Protein AF-A0A966QIV5-F1 (afdb_monomer_lite)

Radius of gyration: 13.39 Å; chains: 1; bounding box: 36×29×36 Å

Structure (mmCIF, N/CA/C/O backbone):
data_AF-A0A966QIV5-F1
#
_entry.id   AF-A0A966QIV5-F1
#
loop_
_atom_site.group_PDB
_atom_site.id
_atom_site.type_symbol
_atom_site.label_atom_id
_atom_site.label_alt_id
_atom_site.label_comp_id
_atom_site.label_asym_id
_atom_site.label_entity_id
_atom_site.label_seq_id
_atom_site.pdbx_PDB_ins_code
_atom_site.Cartn_x
_atom_site.Cartn_y
_atom_site.Cartn_z
_atom_site.occupancy
_atom_site.B_iso_or_equiv
_atom_site.auth_seq_id
_atom_site.auth_comp_id
_atom_site.auth_asym_id
_atom_site.auth_atom_id
_atom_site.pdbx_PDB_model_num
ATOM 1 N N . MET A 1 1 ? -2.785 -4.671 21.725 1.00 56.09 1 MET A N 1
ATOM 2 C CA . MET A 1 1 ? -1.412 -4.632 21.177 1.00 56.09 1 MET A CA 1
ATOM 3 C C . MET A 1 1 ? -1.560 -4.359 19.703 1.00 56.09 1 MET A C 1
ATOM 5 O O . MET A 1 1 ? -2.349 -5.053 19.083 1.00 56.09 1 MET A O 1
ATOM 9 N N . ASN A 1 2 ? -0.874 -3.344 19.194 1.00 64.62 2 ASN A N 1
ATOM 10 C CA . ASN A 1 2 ? -0.877 -3.039 17.773 1.00 64.62 2 ASN A CA 1
ATOM 11 C C . ASN A 1 2 ? -0.052 -4.104 17.039 1.00 64.62 2 ASN A C 1
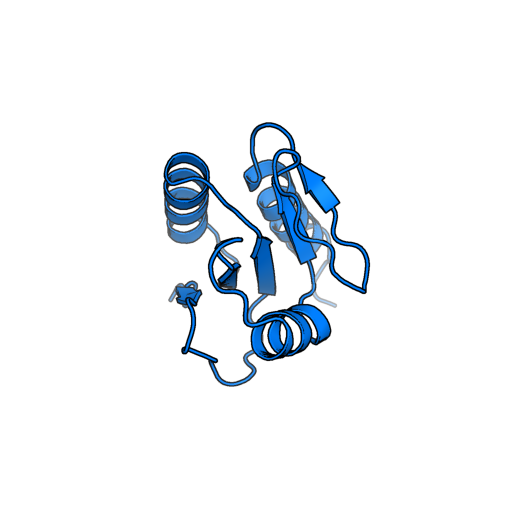ATOM 13 O O . ASN A 1 2 ? 1.114 -4.315 17.378 1.00 64.62 2 ASN A O 1
ATOM 17 N N . THR A 1 3 ? -0.677 -4.823 16.115 1.00 82.06 3 THR A N 1
ATOM 18 C CA . THR A 1 3 ? -0.058 -5.894 15.320 1.00 82.06 3 THR A CA 1
ATOM 19 C C . THR A 1 3 ? 0.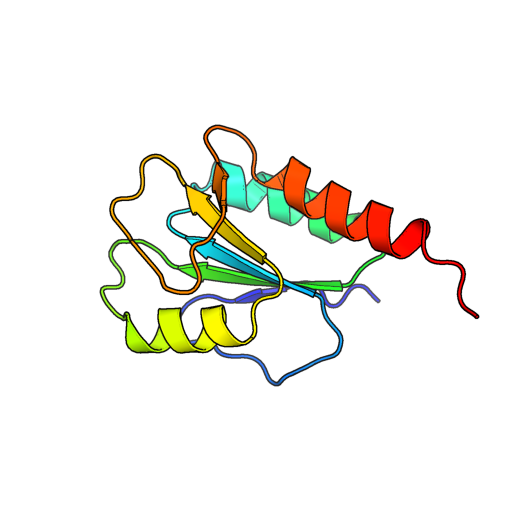269 -5.438 13.902 1.00 82.06 3 THR A C 1
ATOM 21 O O . THR A 1 3 ? 0.640 -6.269 13.070 1.00 82.06 3 THR A O 1
ATOM 24 N N . SER A 1 4 ? 0.151 -4.132 13.632 1.00 87.06 4 SER A N 1
ATOM 25 C CA . SER A 1 4 ? 0.468 -3.558 12.332 1.00 87.06 4 SER A CA 1
ATOM 26 C C . SER A 1 4 ? 1.909 -3.845 11.928 1.00 87.06 4 SER A C 1
ATOM 28 O O . SER A 1 4 ? 2.832 -3.768 12.744 1.00 87.06 4 SER A O 1
ATOM 30 N N . ARG A 1 5 ? 2.116 -4.164 10.652 1.00 88.25 5 ARG A N 1
ATOM 31 C CA . ARG A 1 5 ? 3.420 -4.587 10.131 1.00 88.25 5 ARG A CA 1
ATOM 32 C C . ARG A 1 5 ? 3.587 -4.236 8.662 1.00 88.25 5 ARG A C 1
ATOM 34 O O . ARG A 1 5 ? 2.636 -4.261 7.884 1.00 88.25 5 ARG A O 1
ATOM 41 N N . PHE A 1 6 ? 4.836 -3.982 8.284 1.00 88.94 6 PHE A N 1
ATOM 42 C CA . PHE A 1 6 ? 5.239 -3.900 6.886 1.00 88.94 6 PHE A CA 1
ATOM 43 C C . PHE A 1 6 ? 5.667 -5.267 6.376 1.00 88.94 6 PHE A C 1
ATOM 45 O O . PHE A 1 6 ? 6.431 -5.980 7.027 1.00 88.94 6 PHE A O 1
ATOM 52 N N . ILE A 1 7 ? 5.198 -5.605 5.185 1.00 87.75 7 ILE A N 1
ATOM 53 C CA . ILE A 1 7 ? 5.439 -6.882 4.533 1.00 87.75 7 ILE A CA 1
ATOM 54 C C . ILE A 1 7 ? 6.095 -6.575 3.194 1.00 87.75 7 ILE A C 1
ATOM 56 O O . ILE A 1 7 ? 5.532 -5.896 2.340 1.00 87.75 7 ILE A O 1
ATOM 60 N N . THR A 1 8 ? 7.320 -7.045 3.017 1.00 84.56 8 THR A N 1
ATOM 61 C CA . THR A 1 8 ? 8.074 -6.883 1.772 1.00 84.56 8 THR A CA 1
ATOM 62 C C . THR A 1 8 ? 8.321 -8.246 1.158 1.00 84.56 8 THR A C 1
ATOM 64 O O . THR A 1 8 ? 8.509 -9.222 1.888 1.00 84.56 8 THR A O 1
ATOM 67 N N . TYR A 1 9 ? 8.397 -8.315 -0.168 1.00 74.00 9 TYR A N 1
ATOM 68 C CA . TYR A 1 9 ? 8.825 -9.523 -0.872 1.00 74.00 9 TYR A CA 1
ATOM 69 C C . TYR A 1 9 ? 10.139 -10.100 -0.289 1.00 74.00 9 TYR A C 1
ATOM 71 O O . TYR A 1 9 ? 11.028 -9.317 0.073 1.00 74.00 9 TYR A O 1
ATOM 79 N N . PRO A 1 10 ? 10.294 -11.442 -0.191 1.00 66.06 10 PRO A N 1
ATOM 80 C CA . PRO A 1 10 ? 9.338 -12.516 -0.523 1.00 66.06 10 PRO A CA 1
ATOM 81 C C . PRO A 1 10 ? 8.361 -12.886 0.608 1.00 66.06 10 PRO A C 1
ATOM 83 O O . PRO A 1 10 ? 7.843 -13.998 0.654 1.00 66.06 10 PRO A O 1
ATOM 86 N N . SER A 1 11 ? 8.100 -11.987 1.552 1.00 73.00 11 SER A N 1
ATOM 87 C CA . SER A 1 11 ? 7.250 -12.300 2.700 1.00 73.00 11 SER A CA 1
ATOM 88 C C . SER A 1 11 ? 5.768 -12.273 2.324 1.00 73.00 11 SER A C 1
ATOM 90 O O . SER A 1 11 ? 5.283 -11.327 1.702 1.00 73.00 11 SER A O 1
ATOM 92 N N . THR A 1 12 ? 5.032 -13.288 2.765 1.00 68.62 12 THR A N 1
ATOM 93 C CA . THR A 1 12 ? 3.567 -13.299 2.827 1.00 68.62 12 THR A CA 1
ATOM 94 C C . THR A 1 12 ? 3.177 -13.733 4.229 1.00 68.62 12 THR A C 1
ATOM 96 O O . THR A 1 12 ? 3.691 -14.730 4.736 1.00 68.62 12 THR A O 1
ATOM 99 N N . VAL A 1 13 ? 2.306 -12.972 4.877 1.00 73.19 13 VAL A N 1
ATOM 100 C CA . VAL A 1 13 ? 1.795 -13.316 6.206 1.00 73.19 13 VAL A CA 1
ATOM 101 C C . VAL A 1 13 ? 0.481 -14.072 6.077 1.00 73.19 13 VAL A C 1
ATOM 103 O O . VAL A 1 13 ? -0.256 -13.875 5.112 1.00 73.19 13 VAL A O 1
ATOM 106 N N . GLU A 1 14 ? 0.190 -14.931 7.051 1.00 74.25 14 GLU A N 1
ATOM 107 C CA . GLU A 1 14 ? -1.105 -15.602 7.120 1.00 74.25 14 GLU A CA 1
ATOM 108 C C . GLU A 1 14 ? -2.240 -14.589 7.248 1.00 74.25 14 GLU A C 1
ATOM 110 O O . GLU A 1 14 ? -2.111 -13.550 7.906 1.00 74.25 14 GLU A O 1
ATOM 115 N N . ALA A 1 15 ? -3.368 -14.935 6.634 1.00 66.81 15 ALA A N 1
ATOM 116 C CA . ALA A 1 15 ? -4.558 -14.119 6.657 1.00 66.81 15 ALA A CA 1
ATOM 117 C C . ALA A 1 15 ? -5.042 -13.874 8.093 1.00 66.81 15 ALA A C 1
ATOM 119 O O . ALA A 1 15 ? -5.490 -14.793 8.772 1.00 66.81 15 ALA A O 1
ATOM 120 N N . CYS A 1 16 ? -4.957 -12.623 8.538 1.00 70.00 16 CYS A N 1
ATOM 121 C CA . CYS A 1 16 ? -5.456 -12.159 9.831 1.00 70.00 16 CYS A CA 1
ATOM 122 C C . CYS A 1 16 ? -6.601 -11.155 9.623 1.00 70.00 16 CYS A C 1
ATOM 124 O O . CYS A 1 16 ? -6.819 -10.692 8.504 1.00 70.00 16 CYS A O 1
ATOM 126 N N . SER A 1 17 ? -7.292 -10.777 10.701 1.00 77.12 17 SER A N 1
ATOM 127 C CA . SER A 1 17 ? -8.328 -9.727 10.696 1.00 77.12 17 SER A CA 1
ATOM 128 C C . SER A 1 17 ? -7.768 -8.295 10.572 1.00 77.12 17 SER A C 1
ATOM 130 O O . SER A 1 17 ? -8.446 -7.350 10.958 1.00 77.12 17 SER A O 1
ATOM 132 N N . ASN A 1 18 ? -6.527 -8.135 10.102 1.00 85.44 18 ASN A N 1
ATOM 133 C CA . ASN A 1 18 ? -5.883 -6.836 9.906 1.00 85.44 18 ASN A CA 1
ATOM 134 C C . ASN A 1 18 ? -6.281 -6.248 8.550 1.00 85.44 18 ASN A C 1
ATOM 136 O O . ASN A 1 18 ? -6.412 -6.991 7.574 1.00 85.44 18 ASN A O 1
ATOM 140 N N . HIS A 1 19 ? -6.350 -4.920 8.475 1.00 87.56 19 HIS A N 1
ATOM 141 C CA . HIS A 1 19 ? -6.591 -4.212 7.231 1.00 87.56 19 HIS A CA 1
ATOM 142 C C . HIS A 1 19 ? -5.431 -4.391 6.254 1.00 87.56 19 HIS A C 1
ATOM 144 O O . HIS A 1 19 ? -4.286 -4.074 6.586 1.00 87.56 19 HIS A O 1
ATOM 150 N N . ARG A 1 20 ? -5.693 -4.869 5.038 1.00 90.19 20 ARG A N 1
ATOM 151 C CA . ARG A 1 20 ? -4.625 -5.122 4.054 1.00 90.19 20 ARG A CA 1
ATOM 152 C C . ARG A 1 20 ? -4.494 -3.991 3.058 1.00 90.19 20 ARG A C 1
ATOM 154 O O . ARG A 1 20 ? -5.395 -3.749 2.255 1.00 90.19 20 ARG A O 1
ATOM 161 N N . VAL A 1 21 ? -3.329 -3.349 3.068 1.00 91.38 21 VAL A N 1
ATOM 162 C CA . VAL A 1 21 ? -3.016 -2.246 2.157 1.00 91.38 21 VAL A CA 1
ATOM 163 C C . VAL A 1 21 ? -1.768 -2.573 1.353 1.00 91.38 21 VAL A C 1
ATOM 165 O O . VAL A 1 21 ? -0.721 -2.878 1.915 1.00 91.38 21 VAL A O 1
ATOM 168 N N . VAL A 1 22 ? -1.853 -2.481 0.030 1.00 92.06 22 VAL A N 1
ATOM 169 C CA . VAL A 1 22 ? -0.709 -2.654 -0.872 1.00 92.06 22 VAL A CA 1
ATOM 170 C C . VAL A 1 22 ? -0.221 -1.282 -1.312 1.00 92.06 22 VAL A C 1
ATOM 172 O O . VAL A 1 22 ? -0.976 -0.516 -1.900 1.00 92.06 22 VAL A O 1
ATOM 175 N N . LEU A 1 23 ? 1.046 -0.972 -1.051 1.00 93.19 23 LEU A N 1
ATOM 176 C CA . LEU A 1 23 ? 1.738 0.207 -1.555 1.00 93.19 23 LEU A CA 1
ATOM 177 C C . LEU A 1 23 ? 2.675 -0.198 -2.691 1.00 93.19 23 LEU A C 1
ATOM 179 O O . LEU A 1 23 ? 3.647 -0.929 -2.492 1.00 93.19 23 LEU A O 1
ATOM 183 N N . ILE A 1 24 ? 2.400 0.314 -3.883 1.00 92.38 24 ILE A N 1
ATOM 184 C CA . ILE A 1 24 ? 3.204 0.098 -5.080 1.00 92.38 24 ILE A CA 1
ATOM 185 C C . ILE A 1 24 ? 4.101 1.311 -5.289 1.00 92.38 24 ILE A C 1
ATOM 187 O O . ILE A 1 24 ? 3.616 2.434 -5.446 1.00 92.38 24 ILE A O 1
ATOM 191 N N . ASP A 1 25 ? 5.407 1.051 -5.342 1.00 91.56 25 ASP A N 1
ATOM 192 C CA . ASP A 1 25 ? 6.450 2.026 -5.663 1.00 91.56 25 ASP A CA 1
ATOM 193 C C . ASP A 1 25 ? 6.489 3.212 -4.681 1.00 91.56 25 ASP A C 1
ATOM 195 O O . ASP A 1 25 ? 6.707 4.372 -5.042 1.00 91.56 25 ASP A O 1
ATOM 199 N N . ALA A 1 26 ? 6.228 2.907 -3.407 1.00 90.94 26 ALA A N 1
ATOM 200 C CA . ALA A 1 26 ? 6.260 3.878 -2.325 1.00 90.94 26 ALA A CA 1
ATOM 201 C C . ALA A 1 26 ? 7.686 4.357 -2.042 1.00 90.94 26 ALA A C 1
ATOM 203 O O . ALA A 1 26 ? 8.630 3.570 -1.941 1.00 90.94 26 ALA A O 1
ATOM 204 N N . THR A 1 27 ? 7.827 5.665 -1.852 1.00 91.12 27 THR A N 1
ATOM 205 C CA . THR A 1 27 ? 9.100 6.291 -1.494 1.00 91.12 27 THR A CA 1
ATOM 206 C C . THR A 1 27 ? 9.462 6.025 -0.029 1.00 91.12 27 THR A C 1
ATOM 208 O O . THR A 1 27 ? 8.618 5.668 0.793 1.00 91.12 27 THR A O 1
ATOM 211 N N . GLU A 1 28 ? 10.720 6.252 0.356 1.00 89.94 28 GLU A N 1
ATOM 212 C CA . GLU A 1 28 ? 11.131 6.167 1.769 1.00 89.94 28 GLU A CA 1
ATOM 213 C C . GLU A 1 28 ? 10.339 7.134 2.669 1.00 89.94 28 GLU A C 1
ATOM 215 O O . GLU A 1 28 ? 9.989 6.807 3.808 1.00 89.94 28 GLU A O 1
ATOM 220 N N . LYS A 1 29 ? 9.991 8.309 2.130 1.00 90.19 29 LYS A N 1
ATOM 221 C CA . LYS A 1 29 ? 9.148 9.292 2.812 1.00 90.19 29 LYS A CA 1
ATOM 222 C C . LYS A 1 29 ? 7.751 8.732 3.082 1.00 90.19 29 LYS A C 1
ATOM 224 O O . LYS A 1 29 ? 7.289 8.828 4.218 1.00 90.19 29 LYS A O 1
ATOM 229 N N . ASP A 1 30 ? 7.126 8.117 2.079 1.00 90.69 30 ASP A N 1
ATOM 230 C CA . ASP A 1 30 ? 5.813 7.474 2.211 1.00 90.69 30 ASP A CA 1
ATOM 231 C C . ASP A 1 30 ? 5.846 6.405 3.306 1.00 90.69 30 ASP A C 1
ATOM 233 O O . ASP A 1 30 ? 5.006 6.392 4.205 1.00 90.69 30 ASP A O 1
ATOM 237 N N . ARG A 1 31 ? 6.876 5.549 3.283 1.00 89.88 31 ARG A N 1
ATOM 238 C CA . ARG A 1 31 ? 7.065 4.484 4.276 1.00 89.88 31 ARG A CA 1
ATOM 239 C C . ARG A 1 31 ? 7.204 5.041 5.689 1.00 89.88 31 ARG A C 1
ATOM 241 O O . ARG A 1 31 ? 6.532 4.557 6.591 1.00 89.88 31 ARG A O 1
ATOM 248 N N . THR A 1 32 ? 8.013 6.0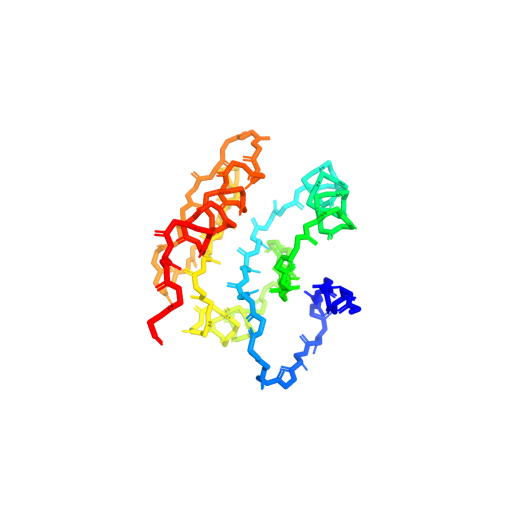85 5.870 1.00 90.69 32 THR A N 1
ATOM 249 C CA . THR A 1 32 ? 8.214 6.741 7.175 1.00 90.69 32 THR A CA 1
ATOM 250 C C . THR A 1 32 ? 6.920 7.361 7.704 1.00 90.69 32 THR A C 1
ATOM 252 O O . THR A 1 32 ? 6.642 7.321 8.901 1.00 90.69 32 THR A O 1
ATOM 255 N N . GLN A 1 33 ? 6.120 7.962 6.823 1.00 89.88 33 GLN A N 1
ATOM 256 C CA . GLN A 1 33 ? 4.833 8.546 7.189 1.00 89.88 33 GLN A CA 1
ATOM 257 C C . GLN A 1 33 ? 3.840 7.469 7.627 1.00 89.88 33 GLN A C 1
ATOM 259 O O . GLN A 1 33 ? 3.265 7.590 8.708 1.00 89.88 33 GLN A O 1
ATOM 264 N N . VAL A 1 34 ? 3.700 6.401 6.836 1.00 91.69 34 VAL A N 1
ATOM 265 C CA . VAL A 1 34 ? 2.831 5.263 7.165 1.00 91.69 34 VAL A CA 1
ATOM 266 C C . VAL A 1 34 ? 3.289 4.598 8.458 1.00 91.69 34 VAL A C 1
ATOM 268 O O . VAL A 1 34 ? 2.466 4.362 9.327 1.00 91.69 34 VAL A O 1
ATOM 271 N N . GLU A 1 35 ? 4.588 4.385 8.663 1.00 90.81 35 GLU A N 1
ATOM 272 C CA . GLU A 1 35 ? 5.110 3.783 9.896 1.00 90.81 35 GLU A CA 1
ATOM 273 C C . GLU A 1 35 ? 4.710 4.570 11.148 1.00 90.81 35 GLU A C 1
ATOM 275 O O . GLU A 1 35 ? 4.259 3.985 12.134 1.00 90.81 35 GLU A O 1
ATOM 280 N N . ARG A 1 36 ? 4.819 5.902 11.101 1.00 89.88 36 ARG A N 1
ATOM 281 C CA . ARG A 1 36 ? 4.396 6.769 12.209 1.00 89.88 36 ARG A CA 1
ATOM 282 C C . ARG A 1 36 ? 2.899 6.678 12.469 1.00 89.88 36 ARG A C 1
ATOM 284 O O . ARG A 1 36 ? 2.506 6.615 13.628 1.00 89.88 36 ARG A O 1
ATOM 291 N N . PHE A 1 37 ? 2.088 6.662 11.412 1.00 90.06 37 PHE A N 1
ATOM 292 C CA . PHE A 1 37 ? 0.642 6.488 11.538 1.00 90.06 37 PHE A CA 1
ATOM 293 C C . PHE A 1 37 ? 0.305 5.139 12.173 1.00 90.06 37 PHE A C 1
ATOM 295 O O . PHE A 1 37 ? -0.445 5.093 13.145 1.00 90.06 37 PHE A O 1
ATOM 302 N N . LEU A 1 38 ? 0.923 4.058 11.686 1.00 90.19 38 LEU A N 1
ATOM 303 C CA . LEU A 1 38 ? 0.693 2.719 12.208 1.00 90.19 38 LEU A CA 1
ATOM 304 C C . LEU A 1 38 ? 0.980 2.663 13.701 1.00 90.19 38 LEU A C 1
ATOM 306 O O . LEU A 1 38 ? 0.172 2.095 14.409 1.00 90.19 38 LEU A O 1
ATOM 310 N N . GLN A 1 39 ? 2.042 3.296 14.209 1.00 87.00 39 GLN A N 1
ATOM 311 C CA . GLN A 1 39 ? 2.354 3.309 15.648 1.00 87.00 39 GLN A CA 1
ATOM 312 C C . GLN A 1 39 ? 1.260 3.932 16.528 1.00 87.00 39 GLN A C 1
ATOM 314 O O . GLN A 1 39 ? 1.130 3.545 17.691 1.00 87.00 39 GLN A O 1
ATOM 319 N N . THR A 1 40 ? 0.504 4.895 16.002 1.00 85.50 40 THR A N 1
ATOM 320 C CA . THR A 1 40 ? -0.545 5.615 16.740 1.00 85.50 40 THR A CA 1
ATOM 321 C C . THR A 1 40 ? -1.956 5.127 16.441 1.00 85.50 40 THR A C 1
ATOM 323 O O . THR A 1 40 ? -2.870 5.465 17.189 1.00 85.50 40 THR A O 1
ATOM 326 N N . SER A 1 41 ? -2.131 4.366 15.362 1.00 85.00 41 SER A N 1
ATOM 327 C CA . SER A 1 41 ? -3.435 3.884 14.927 1.00 85.00 41 SER A CA 1
ATOM 328 C C . SER A 1 41 ? -4.032 2.894 15.927 1.00 85.00 41 SER A C 1
ATOM 330 O O . SER A 1 41 ? -3.321 2.121 16.581 1.00 85.00 41 SER A O 1
ATOM 332 N N . VAL A 1 42 ? -5.357 2.949 16.062 1.00 84.06 42 VAL A N 1
ATOM 333 C CA . VAL A 1 42 ? -6.129 2.004 16.884 1.00 84.06 42 VAL A CA 1
ATOM 334 C C . VAL A 1 42 ? -6.472 0.724 16.122 1.00 84.06 42 VAL A C 1
ATOM 336 O O . VAL A 1 42 ? -6.721 -0.308 16.748 1.00 84.06 42 VAL A O 1
ATOM 339 N N . GLU A 1 43 ? -6.421 0.786 14.792 1.00 86.56 43 GLU A N 1
ATOM 340 C CA . GLU A 1 43 ? -6.633 -0.333 13.885 1.00 86.56 43 GLU A CA 1
ATOM 341 C C . GLU A 1 43 ? -5.314 -1.052 13.568 1.00 86.56 43 GLU A C 1
ATOM 343 O O . GLU A 1 43 ? -4.217 -0.506 13.711 1.00 86.56 43 GLU A O 1
ATOM 348 N N . ASN A 1 44 ? -5.411 -2.309 13.132 1.00 89.50 44 ASN A N 1
ATOM 349 C CA . ASN A 1 44 ? -4.240 -3.099 12.751 1.00 89.50 44 ASN A CA 1
ATOM 350 C C . ASN A 1 44 ? -4.148 -3.204 11.230 1.00 89.50 44 ASN A C 1
ATOM 352 O O . ASN A 1 44 ? -5.113 -3.619 10.595 1.00 89.50 44 ASN A O 1
ATOM 356 N N . PHE A 1 45 ? -2.979 -2.909 10.659 1.00 90.31 45 PHE A N 1
ATOM 357 C CA . PHE A 1 45 ? -2.754 -2.945 9.213 1.00 90.31 45 PHE A CA 1
ATOM 358 C C . PHE A 1 45 ? -1.609 -3.876 8.813 1.00 90.31 45 PHE A C 1
ATOM 360 O O . PHE A 1 45 ? -0.500 -3.808 9.346 1.00 90.31 45 PHE A O 1
ATOM 367 N N . ASP A 1 46 ? -1.850 -4.675 7.783 1.00 91.75 46 ASP A N 1
ATOM 368 C CA . ASP A 1 46 ? -0.835 -5.418 7.050 1.00 91.75 46 ASP A CA 1
ATOM 369 C C . ASP A 1 46 ? -0.501 -4.631 5.772 1.00 91.75 46 ASP A C 1
ATOM 371 O O . ASP A 1 46 ? -1.274 -4.602 4.811 1.00 91.75 46 ASP A O 1
ATOM 375 N N . VAL A 1 47 ? 0.649 -3.947 5.779 1.00 92.31 47 VAL A N 1
ATOM 376 C CA . VAL A 1 47 ? 1.063 -3.047 4.693 1.00 92.31 47 VAL A CA 1
ATOM 377 C C . VAL A 1 47 ? 2.095 -3.723 3.798 1.00 92.31 47 VAL A C 1
ATOM 379 O O . VAL A 1 47 ? 3.266 -3.848 4.159 1.00 92.31 47 VAL A O 1
ATOM 382 N N . TYR A 1 48 ? 1.678 -4.134 2.605 1.00 92.12 48 TYR A N 1
ATOM 383 C CA . TYR A 1 48 ? 2.530 -4.777 1.609 1.00 92.12 48 TYR A CA 1
ATOM 384 C C . TYR A 1 48 ? 3.246 -3.728 0.764 1.00 92.12 48 TYR A C 1
ATOM 386 O O . TYR A 1 48 ? 2.598 -2.893 0.146 1.00 92.12 48 TYR A O 1
ATOM 394 N N . ILE A 1 49 ? 4.575 -3.771 0.697 1.00 91.69 49 ILE A N 1
ATOM 395 C CA . ILE A 1 49 ? 5.364 -2.859 -0.140 1.00 91.69 49 ILE A CA 1
ATOM 396 C C . ILE A 1 49 ? 5.862 -3.610 -1.370 1.00 91.69 49 ILE A C 1
ATOM 398 O O . ILE A 1 49 ? 6.650 -4.550 -1.248 1.00 91.69 49 ILE A O 1
ATOM 402 N N . TYR A 1 50 ? 5.446 -3.154 -2.549 1.00 90.75 50 TYR A N 1
ATOM 403 C CA . TYR A 1 50 ? 5.940 -3.639 -3.830 1.00 90.75 50 TYR A CA 1
ATOM 404 C C . TYR A 1 50 ? 6.835 -2.587 -4.495 1.00 90.75 50 TYR A C 1
ATOM 406 O O . TYR A 1 50 ? 6.323 -1.560 -4.948 1.00 90.75 50 TYR A O 1
ATOM 414 N N . PRO A 1 51 ? 8.155 -2.805 -4.593 1.00 88.12 51 PRO A N 1
ATOM 415 C CA . PRO A 1 51 ? 9.013 -1.936 -5.385 1.00 88.12 51 PRO A CA 1
ATOM 416 C C . PRO A 1 51 ? 8.811 -2.222 -6.880 1.00 88.12 51 PRO A C 1
ATOM 418 O O . PRO A 1 51 ? 8.740 -3.381 -7.294 1.00 88.12 51 PRO A O 1
ATOM 421 N N . SER A 1 52 ? 8.732 -1.179 -7.711 1.00 83.56 52 SER A N 1
ATOM 422 C CA . SER A 1 52 ? 8.486 -1.331 -9.156 1.00 83.56 52 SER A CA 1
ATOM 423 C C . SER A 1 52 ? 9.553 -2.164 -9.883 1.00 83.56 52 SER A C 1
ATOM 425 O O . SER A 1 52 ? 9.258 -2.809 -10.888 1.00 83.56 52 SER A O 1
ATOM 427 N N . GLU A 1 53 ? 10.763 -2.217 -9.328 1.00 85.31 53 GLU A N 1
ATOM 428 C CA . GLU A 1 53 ? 11.902 -3.010 -9.799 1.00 85.31 53 GLU A CA 1
ATOM 429 C C . GLU A 1 53 ? 11.867 -4.498 -9.400 1.00 85.31 53 GLU A C 1
ATOM 431 O O . GLU A 1 53 ? 12.761 -5.245 -9.788 1.00 85.31 53 GLU A O 1
ATOM 436 N N . SER A 1 54 ? 10.864 -4.961 -8.643 1.00 82.69 54 SER A N 1
ATOM 437 C CA . SER A 1 54 ? 10.805 -6.363 -8.197 1.00 82.69 54 SER A CA 1
ATOM 438 C C . SER A 1 54 ? 10.519 -7.349 -9.335 1.00 82.69 54 SER A C 1
ATOM 440 O O . SER A 1 54 ? 10.810 -8.531 -9.179 1.00 82.69 54 SER A O 1
ATOM 442 N N . TYR A 1 55 ? 9.916 -6.888 -10.442 1.00 79.19 55 TYR A N 1
ATOM 443 C CA . TYR A 1 55 ? 9.432 -7.667 -11.603 1.00 79.19 55 TYR A CA 1
ATOM 444 C C . TYR A 1 55 ? 8.522 -8.879 -11.295 1.00 79.19 55 TYR A C 1
ATOM 446 O O . TYR A 1 55 ? 8.042 -9.532 -12.223 1.00 79.19 55 TYR A O 1
ATOM 454 N N . ASP A 1 56 ? 8.238 -9.160 -10.025 1.00 83.81 56 ASP A N 1
ATOM 455 C CA . ASP A 1 56 ? 7.425 -10.278 -9.558 1.00 83.81 56 ASP A CA 1
ATOM 456 C C . ASP A 1 56 ? 5.944 -9.891 -9.512 1.00 83.81 56 ASP A C 1
ATOM 458 O O . ASP A 1 56 ? 5.366 -9.512 -8.488 1.00 83.81 56 ASP A O 1
ATOM 462 N N . LEU A 1 57 ? 5.324 -9.976 -10.686 1.00 84.38 57 LEU A N 1
ATOM 463 C CA . LEU A 1 57 ? 3.901 -9.710 -10.846 1.00 84.38 57 LEU A CA 1
ATOM 464 C C . LEU A 1 57 ? 3.028 -10.799 -10.208 1.00 84.38 57 LEU A C 1
ATOM 466 O O . LEU A 1 57 ? 1.862 -10.533 -9.928 1.00 84.38 57 LEU A O 1
ATOM 470 N N . GLU A 1 58 ? 3.552 -12.006 -9.979 1.00 85.62 58 GLU A N 1
ATOM 471 C CA . GLU A 1 58 ? 2.798 -13.085 -9.334 1.00 85.62 58 GLU A CA 1
ATOM 472 C C . GLU A 1 58 ? 2.576 -12.771 -7.856 1.00 85.62 58 GLU A C 1
ATOM 474 O O . GLU A 1 58 ? 1.432 -12.789 -7.395 1.00 85.62 58 GLU A O 1
ATOM 479 N N . TRP A 1 59 ? 3.634 -12.382 -7.137 1.00 86.31 59 TRP A N 1
ATOM 480 C CA . TRP A 1 59 ? 3.522 -11.924 -5.752 1.00 86.31 59 TRP A CA 1
ATOM 481 C C . TRP A 1 59 ? 2.617 -10.699 -5.647 1.00 86.31 59 TRP A C 1
ATOM 483 O O . TRP A 1 59 ? 1.720 -10.668 -4.805 1.00 86.31 59 TRP A O 1
ATOM 493 N N . LEU A 1 60 ? 2.794 -9.719 -6.540 1.00 87.75 60 LEU A N 1
ATOM 494 C CA . LEU A 1 60 ? 1.965 -8.518 -6.563 1.00 87.75 60 LEU A CA 1
ATOM 495 C C . LEU A 1 60 ? 0.482 -8.843 -6.761 1.00 87.75 60 LEU A C 1
ATOM 497 O O . LEU A 1 60 ? -0.357 -8.322 -6.028 1.00 87.75 60 LEU A O 1
ATOM 501 N N . ASN A 1 61 ? 0.149 -9.702 -7.725 1.00 86.19 61 ASN A N 1
ATOM 502 C CA . ASN A 1 61 ? -1.231 -10.121 -7.967 1.00 86.19 61 ASN A CA 1
ATOM 503 C C . ASN A 1 61 ? -1.802 -10.889 -6.774 1.00 86.19 61 ASN A C 1
ATOM 505 O O . ASN A 1 61 ? -2.958 -10.673 -6.411 1.00 86.19 61 ASN A O 1
ATOM 509 N N . HIS A 1 62 ? -0.999 -11.745 -6.140 1.00 85.69 62 HIS A N 1
ATOM 510 C CA . HIS A 1 62 ? -1.410 -12.478 -4.951 1.00 85.69 62 HIS A CA 1
ATOM 511 C C . HIS A 1 62 ? -1.792 -11.524 -3.812 1.00 85.69 62 HIS A C 1
ATOM 513 O O . HIS A 1 62 ? -2.928 -11.560 -3.345 1.00 85.69 62 HIS A O 1
ATOM 519 N N . VAL A 1 63 ? -0.898 -10.606 -3.426 1.00 86.62 63 VAL A N 1
ATOM 520 C CA . VAL A 1 63 ? -1.169 -9.669 -2.319 1.00 86.62 63 VAL A CA 1
ATOM 521 C C . VAL A 1 63 ? -2.249 -8.645 -2.663 1.00 86.62 63 VAL A C 1
ATOM 523 O O . VAL A 1 63 ? -2.975 -8.213 -1.776 1.00 86.62 63 VAL A O 1
ATOM 526 N N . SER A 1 64 ? -2.395 -8.286 -3.942 1.00 86.81 64 SER A N 1
ATOM 527 C CA . SER A 1 64 ? -3.427 -7.351 -4.411 1.00 86.81 64 SER A CA 1
ATOM 528 C C . SER A 1 64 ? -4.826 -7.963 -4.442 1.00 86.81 64 SER A C 1
ATOM 530 O O . SER A 1 64 ? -5.802 -7.226 -4.363 1.00 86.81 64 SER A O 1
ATOM 532 N N . THR A 1 65 ? -4.948 -9.288 -4.562 1.00 84.25 65 THR A N 1
ATOM 533 C CA . THR A 1 65 ? -6.257 -9.962 -4.629 1.00 84.25 65 THR A CA 1
ATOM 534 C C . THR A 1 65 ? -7.007 -9.866 -3.302 1.00 84.25 65 THR A C 1
ATOM 536 O O . THR A 1 65 ? -8.214 -9.642 -3.297 1.00 84.25 65 THR A O 1
ATOM 539 N N . ASP A 1 66 ? -6.285 -9.988 -2.188 1.00 81.00 66 ASP A N 1
ATOM 540 C CA . ASP A 1 66 ? -6.844 -9.910 -0.835 1.00 81.00 66 ASP A CA 1
ATOM 541 C C . ASP A 1 66 ? -6.692 -8.517 -0.200 1.00 81.00 66 ASP A C 1
ATOM 543 O O . ASP A 1 66 ? -6.961 -8.342 0.990 1.00 81.00 66 ASP A O 1
ATOM 547 N N . ALA A 1 67 ? -6.205 -7.530 -0.955 1.00 87.00 67 ALA A N 1
ATOM 548 C CA . ALA A 1 67 ? -6.028 -6.174 -0.458 1.00 87.00 67 ALA A CA 1
ATOM 549 C C . ALA A 1 67 ? -7.361 -5.423 -0.448 1.00 87.00 67 ALA A C 1
ATOM 551 O O . ALA A 1 67 ? -8.051 -5.341 -1.464 1.00 87.00 67 ALA A O 1
ATOM 552 N N . GLU A 1 68 ? -7.686 -4.791 0.677 1.00 88.38 68 GLU A N 1
ATOM 553 C CA . GLU A 1 68 ? -8.815 -3.857 0.760 1.00 88.38 68 GLU A CA 1
ATOM 554 C C . GLU A 1 68 ? -8.510 -2.554 0.027 1.00 88.38 68 GLU A C 1
ATOM 556 O O . GLU A 1 68 ? -9.398 -1.910 -0.533 1.00 88.38 68 GLU A O 1
ATOM 561 N N . LEU A 1 69 ? -7.233 -2.168 0.021 1.00 90.19 69 LEU A N 1
ATOM 562 C CA . LEU A 1 69 ? -6.767 -0.956 -0.618 1.00 90.19 69 LEU A CA 1
ATOM 563 C C . LEU A 1 69 ? -5.438 -1.199 -1.325 1.00 90.19 69 LEU A C 1
ATOM 565 O O . LEU A 1 69 ? -4.473 -1.686 -0.743 1.00 90.19 69 LEU A O 1
ATOM 569 N N . ILE A 1 70 ? -5.370 -0.773 -2.581 1.00 92.69 70 ILE A N 1
ATOM 570 C CA . ILE A 1 70 ? -4.134 -0.752 -3.357 1.00 92.69 70 ILE A CA 1
ATOM 571 C C . ILE A 1 70 ? -3.829 0.705 -3.683 1.00 92.69 70 ILE A C 1
ATOM 573 O O . ILE A 1 70 ? -4.623 1.366 -4.353 1.00 92.69 70 ILE A O 1
ATOM 577 N N . LEU A 1 71 ? -2.688 1.203 -3.221 1.00 92.75 71 LEU A N 1
ATOM 578 C CA . LEU A 1 71 ? -2.181 2.540 -3.498 1.00 92.75 71 LEU A CA 1
ATOM 579 C C . LEU A 1 71 ? -0.974 2.449 -4.419 1.00 92.75 71 LEU A C 1
ATOM 581 O O . LEU A 1 71 ? -0.009 1.739 -4.148 1.00 92.75 71 LEU A O 1
ATOM 585 N N . ILE A 1 72 ? -1.024 3.202 -5.506 1.00 92.62 72 ILE A N 1
ATOM 586 C CA . ILE A 1 72 ? 0.012 3.236 -6.527 1.00 92.62 72 ILE A CA 1
ATOM 587 C C . ILE A 1 72 ? 0.589 4.637 -6.542 1.00 92.62 72 ILE A C 1
ATOM 589 O O . ILE A 1 72 ? -0.147 5.603 -6.746 1.00 92.62 72 ILE A O 1
ATOM 593 N N . ASN A 1 73 ? 1.896 4.764 -6.349 1.00 90.94 73 ASN A N 1
ATOM 594 C CA . ASN A 1 73 ? 2.549 6.043 -6.573 1.00 90.94 73 ASN A CA 1
ATOM 595 C C . ASN A 1 73 ? 2.286 6.482 -8.023 1.00 90.94 73 ASN A C 1
ATOM 597 O O . ASN A 1 73 ? 2.477 5.697 -8.952 1.00 90.94 73 ASN A O 1
ATOM 601 N N . ASP A 1 74 ? 1.815 7.709 -8.244 1.00 89.50 74 ASP A N 1
ATOM 602 C CA . ASP A 1 74 ? 1.453 8.183 -9.585 1.00 89.50 74 ASP A CA 1
ATOM 603 C C . ASP A 1 74 ? 2.650 8.192 -10.553 1.00 89.50 74 ASP A C 1
ATOM 605 O O . ASP A 1 74 ? 2.483 7.966 -11.755 1.00 89.50 74 ASP A O 1
ATOM 609 N N . ALA A 1 75 ? 3.868 8.351 -10.018 1.00 88.50 75 ALA A N 1
ATOM 610 C CA . ALA A 1 75 ? 5.111 8.226 -10.778 1.00 88.50 75 ALA A CA 1
ATOM 611 C C . ALA A 1 75 ? 5.383 6.788 -11.263 1.00 88.50 75 ALA A C 1
ATOM 613 O O . ALA A 1 75 ? 6.174 6.584 -12.191 1.00 88.50 75 ALA A O 1
ATOM 614 N N . SER A 1 76 ? 4.717 5.793 -10.673 1.00 87.19 76 SER A N 1
ATOM 615 C CA . SER A 1 76 ? 4.940 4.393 -10.992 1.00 87.19 76 SER A CA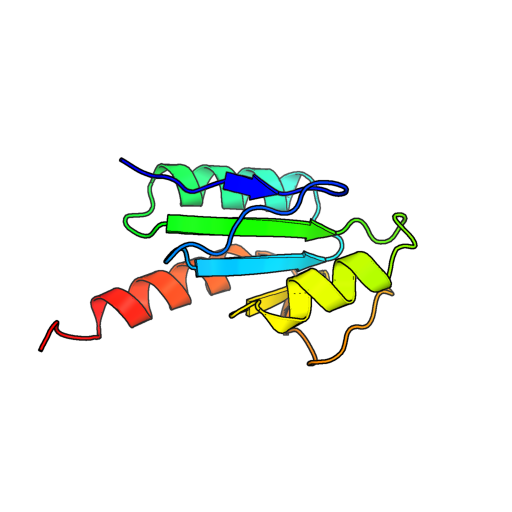 1
ATOM 616 C C . SER A 1 76 ? 4.424 4.015 -12.375 1.00 87.19 76 SER A C 1
ATOM 618 O O . SER A 1 76 ? 3.314 4.363 -12.803 1.00 87.19 76 SER A O 1
ATOM 620 N N . GLN A 1 77 ? 5.233 3.211 -13.062 1.00 85.94 77 GLN A N 1
ATOM 621 C CA . GLN A 1 77 ? 4.866 2.577 -14.327 1.00 85.94 77 GLN A CA 1
ATOM 622 C C . GLN A 1 77 ? 4.114 1.253 -14.124 1.00 85.94 77 GLN A C 1
ATOM 624 O O . GLN A 1 77 ? 3.561 0.709 -15.081 1.00 85.94 77 GLN A O 1
ATOM 629 N N . VAL A 1 78 ? 4.063 0.738 -12.889 1.00 85.19 78 VAL A N 1
ATOM 630 C CA . VAL A 1 78 ? 3.391 -0.523 -12.563 1.00 85.19 78 VAL A CA 1
ATOM 631 C C . VAL A 1 78 ? 1.877 -0.369 -12.709 1.00 85.19 78 VAL A C 1
ATOM 633 O O . VAL A 1 78 ? 1.276 0.638 -12.323 1.00 85.19 78 VAL A O 1
ATOM 636 N N . ARG A 1 79 ? 1.247 -1.395 -13.286 1.00 80.38 79 ARG A N 1
ATOM 637 C CA . ARG A 1 79 ? -0.206 -1.518 -13.413 1.00 80.38 79 ARG A CA 1
ATOM 638 C C . ARG A 1 79 ? -0.641 -2.851 -12.823 1.00 80.38 79 ARG A C 1
ATOM 640 O O . ARG A 1 79 ? -0.013 -3.868 -13.095 1.00 80.38 79 ARG A O 1
ATOM 647 N N . VAL A 1 80 ? -1.722 -2.828 -12.053 1.00 81.06 80 VAL A N 1
ATOM 648 C CA . VAL A 1 80 ? -2.313 -4.003 -11.400 1.00 81.06 80 VAL A CA 1
ATOM 649 C C . VAL A 1 80 ? -3.801 -4.085 -11.699 1.00 81.06 80 VAL A C 1
ATOM 651 O O . VAL A 1 80 ? -4.420 -3.095 -12.092 1.00 81.06 80 VAL A O 1
ATOM 654 N N . THR A 1 81 ? -4.364 -5.281 -11.559 1.00 74.31 81 THR A N 1
ATOM 655 C CA . THR A 1 81 ? -5.804 -5.537 -11.647 1.00 74.31 81 THR A CA 1
ATOM 656 C C . THR A 1 81 ? -6.206 -6.328 -10.398 1.00 74.31 81 THR A C 1
ATOM 658 O O . THR A 1 81 ? -5.639 -7.400 -10.202 1.00 74.31 81 THR A O 1
ATOM 661 N N . PRO A 1 82 ? -7.142 -5.841 -9.558 1.00 72.44 82 PRO A N 1
ATOM 662 C CA . PRO A 1 82 ? -7.982 -4.649 -9.727 1.00 72.44 82 PRO A CA 1
ATOM 663 C C . PRO A 1 82 ? -7.197 -3.328 -9.728 1.00 72.44 82 PRO A C 1
ATOM 665 O O . PRO A 1 82 ? -6.081 -3.242 -9.220 1.00 72.44 82 PRO A O 1
ATOM 668 N N . THR A 1 83 ? -7.770 -2.300 -10.361 1.00 77.38 83 THR A N 1
ATOM 669 C CA . THR A 1 83 ? -7.133 -0.983 -10.482 1.00 77.38 83 THR A CA 1
ATOM 670 C C . THR A 1 83 ? -7.009 -0.337 -9.103 1.00 77.38 83 THR A C 1
ATOM 672 O O . THR A 1 83 ? -8.019 0.001 -8.490 1.00 77.38 83 THR A O 1
ATOM 675 N N . GLY A 1 84 ? -5.777 -0.145 -8.630 1.00 82.81 84 GLY A N 1
ATOM 676 C CA . GLY A 1 84 ? -5.502 0.609 -7.407 1.00 82.81 84 GLY A CA 1
ATOM 677 C C . GLY A 1 84 ? -5.710 2.119 -7.566 1.00 82.81 84 GLY A C 1
ATOM 678 O O . GLY A 1 84 ? -5.816 2.646 -8.676 1.00 82.81 84 GLY A O 1
ATOM 679 N N . ILE A 1 85 ? -5.735 2.831 -6.442 1.00 89.88 85 ILE A N 1
ATOM 680 C CA . ILE A 1 85 ? -5.817 4.290 -6.395 1.00 89.88 85 ILE A CA 1
ATOM 681 C C . ILE A 1 85 ? -4.424 4.872 -6.617 1.00 89.88 85 ILE A C 1
ATOM 683 O O . ILE A 1 85 ? -3.477 4.529 -5.913 1.00 89.88 85 ILE A O 1
ATOM 687 N N . ARG A 1 86 ? -4.299 5.786 -7.581 1.00 89.81 86 ARG A N 1
ATOM 688 C CA . ARG A 1 86 ? -3.058 6.536 -7.790 1.00 89.81 86 ARG A CA 1
ATOM 689 C C . ARG A 1 86 ? -2.982 7.729 -6.842 1.00 89.81 86 ARG A C 1
ATOM 691 O O . ARG A 1 86 ? -3.923 8.519 -6.793 1.00 89.81 86 ARG A O 1
ATOM 698 N N . TYR A 1 87 ? -1.869 7.870 -6.125 1.00 89.50 87 TYR A N 1
ATOM 699 C CA . TYR A 1 87 ? -1.622 8.982 -5.204 1.00 89.50 87 TYR A CA 1
ATOM 700 C C . TYR A 1 87 ? -0.392 9.791 -5.635 1.00 89.50 87 TYR A C 1
ATOM 702 O O . TYR A 1 87 ? 0.599 9.233 -6.099 1.00 89.50 87 TYR A O 1
ATOM 710 N N . GLN A 1 88 ? -0.457 11.118 -5.485 1.00 79.38 88 GLN A N 1
ATOM 711 C CA . GLN A 1 88 ? 0.599 12.033 -5.947 1.00 79.38 88 GLN A CA 1
ATOM 712 C C . GLN A 1 88 ? 1.507 12.567 -4.831 1.00 79.38 88 GLN A C 1
ATOM 714 O O . GLN A 1 88 ? 2.594 13.042 -5.137 1.00 79.38 88 GLN A O 1
ATOM 719 N N . ASN A 1 89 ? 1.094 12.513 -3.554 1.00 74.44 89 ASN A N 1
ATOM 720 C CA . ASN A 1 89 ? 1.837 13.191 -2.478 1.00 74.44 89 ASN A CA 1
ATOM 721 C C . ASN A 1 89 ? 1.871 12.475 -1.125 1.00 74.44 89 ASN A C 1
ATOM 723 O O . ASN A 1 89 ? 2.922 12.463 -0.489 1.00 74.44 89 ASN A O 1
ATOM 727 N N . ASN A 1 90 ? 0.732 11.976 -0.637 1.00 83.62 90 ASN A N 1
ATOM 728 C CA . ASN A 1 90 ? 0.644 11.424 0.711 1.00 83.62 90 ASN A CA 1
ATOM 729 C C . ASN A 1 90 ? -0.319 10.230 0.742 1.00 83.62 90 ASN A C 1
ATOM 731 O O . ASN A 1 90 ? -1.524 10.433 0.586 1.00 83.62 90 ASN A O 1
ATOM 735 N N . PRO A 1 91 ? 0.169 9.000 0.961 1.00 87.19 91 PRO A N 1
ATOM 736 C CA . PRO A 1 91 ? -0.707 7.841 1.069 1.00 87.19 91 PRO A CA 1
ATOM 737 C C . PRO A 1 91 ? -1.533 7.842 2.365 1.00 87.19 91 PRO A C 1
ATOM 739 O O . PRO A 1 91 ? -2.560 7.170 2.408 1.00 87.19 9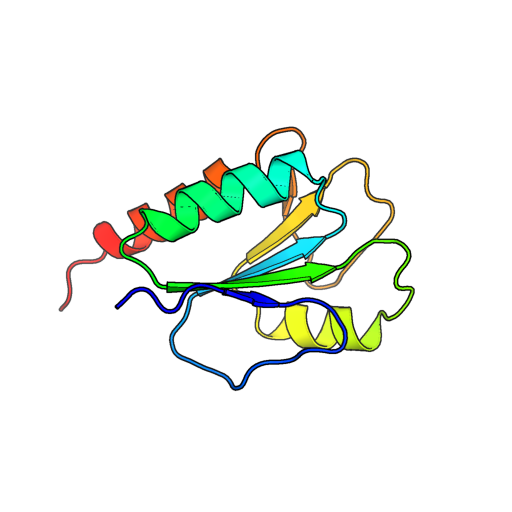1 PRO A O 1
ATOM 742 N N . LEU A 1 92 ? -1.137 8.604 3.400 1.00 88.38 92 LEU A N 1
ATOM 743 C CA . LEU A 1 92 ? -1.799 8.603 4.713 1.00 88.38 92 LEU A CA 1
ATOM 744 C C . LEU A 1 92 ? -3.278 8.967 4.661 1.00 88.38 92 LEU A C 1
ATOM 746 O O . LEU A 1 92 ? -4.059 8.377 5.397 1.00 88.38 92 LEU A O 1
ATOM 750 N N . GLU A 1 93 ? -3.676 9.869 3.763 1.00 88.19 93 GLU A N 1
ATOM 751 C CA . GLU A 1 93 ? -5.077 10.288 3.641 1.00 88.19 93 GLU A CA 1
ATOM 752 C C . GLU A 1 93 ? -6.017 9.103 3.371 1.00 88.19 93 GLU A C 1
ATOM 754 O O . GLU A 1 93 ? -7.209 9.163 3.667 1.00 88.19 93 GLU A O 1
ATOM 759 N N . HIS A 1 94 ? -5.501 8.018 2.789 1.00 88.50 94 HIS A N 1
ATOM 760 C CA . HIS A 1 94 ? -6.268 6.801 2.558 1.00 88.50 94 HIS A CA 1
ATOM 761 C C . HIS A 1 94 ? -6.314 5.890 3.788 1.00 88.50 94 HIS A C 1
ATOM 763 O O . HIS A 1 94 ? -7.353 5.286 4.039 1.00 88.50 94 HIS A O 1
ATOM 769 N N . PHE A 1 95 ? -5.234 5.825 4.570 1.00 88.19 95 PHE A N 1
ATOM 770 C CA . PHE A 1 95 ? -5.207 5.078 5.830 1.00 88.19 95 PHE A CA 1
ATOM 771 C C . PHE A 1 95 ? -6.139 5.710 6.871 1.00 88.19 95 PHE A C 1
ATOM 773 O O . PHE A 1 95 ? -6.942 5.009 7.481 1.00 88.19 95 PHE A O 1
ATOM 780 N N . GLU A 1 96 ? -6.107 7.038 7.007 1.00 87.69 96 GLU A N 1
ATOM 781 C CA . GLU A 1 96 ? -6.980 7.780 7.927 1.00 87.69 96 GLU A CA 1
ATOM 782 C C . GLU A 1 96 ? -8.465 7.595 7.584 1.00 87.69 96 GLU A C 1
ATOM 784 O O . GLU A 1 96 ? -9.301 7.482 8.476 1.00 87.69 96 GLU A O 1
ATOM 789 N N . LYS A 1 97 ? -8.809 7.504 6.292 1.00 86.44 97 LYS A N 1
ATOM 790 C CA . LYS A 1 97 ? -10.186 7.227 5.850 1.00 86.44 97 LYS A CA 1
ATOM 791 C C . LYS A 1 97 ? -10.664 5.830 6.227 1.00 86.44 97 LYS A C 1
ATOM 793 O O . LYS A 1 97 ? -11.844 5.678 6.537 1.00 86.44 97 LYS A O 1
ATOM 798 N N . ILE A 1 98 ? -9.784 4.827 6.177 1.00 85.19 98 ILE A N 1
ATOM 799 C CA . ILE A 1 98 ? -10.117 3.466 6.621 1.00 85.19 98 ILE A CA 1
ATOM 800 C C . ILE A 1 98 ? -10.418 3.494 8.120 1.00 85.19 98 ILE A C 1
ATOM 802 O O . ILE A 1 98 ? -11.496 3.076 8.526 1.00 85.19 98 ILE A O 1
ATOM 806 N N . GLU A 1 99 ? -9.524 4.082 8.918 1.00 82.62 99 GLU A N 1
ATOM 807 C CA . GLU A 1 99 ? -9.701 4.186 10.371 1.00 82.62 99 GLU A CA 1
ATOM 808 C C . GLU A 1 99 ? -10.988 4.945 10.746 1.00 82.62 99 GLU A C 1
ATOM 810 O O . GLU A 1 99 ? -11.769 4.470 11.568 1.00 82.62 99 GLU A O 1
ATOM 815 N N . GLN A 1 100 ? -11.273 6.079 10.093 1.00 82.12 100 GLN A N 1
ATOM 816 C CA . GLN A 1 100 ? -12.522 6.825 10.302 1.00 82.12 100 GLN A CA 1
ATOM 817 C C . GLN A 1 100 ? -13.763 6.005 9.930 1.00 82.12 100 GLN A C 1
ATOM 819 O O . GLN A 1 100 ? -14.722 5.975 10.694 1.00 82.12 100 GLN A O 1
ATOM 824 N N . SER A 1 101 ? -13.734 5.285 8.805 1.00 77.44 101 SER A N 1
ATOM 825 C CA . SER A 1 101 ? -14.870 4.455 8.372 1.00 77.44 101 SER A CA 1
ATOM 826 C C . SER A 1 101 ? -15.176 3.329 9.366 1.00 77.44 101 SER A C 1
ATOM 828 O O . SER A 1 101 ? -16.344 3.000 9.590 1.00 77.44 101 SER A O 1
ATOM 830 N N . THR A 1 102 ? -14.146 2.758 9.994 1.00 71.06 102 THR A N 1
ATOM 831 C CA . THR A 1 102 ? -14.309 1.751 11.050 1.00 71.06 102 THR A CA 1
ATOM 832 C C . THR A 1 102 ? -14.889 2.366 12.327 1.00 71.06 102 THR A C 1
ATOM 834 O O . THR A 1 102 ? -15.784 1.779 12.930 1.00 71.06 102 THR A O 1
ATOM 837 N N . LEU A 1 103 ? -14.463 3.578 12.704 1.00 65.44 103 LEU A N 1
ATOM 838 C CA . LEU A 1 103 ? -14.995 4.307 13.866 1.00 65.44 103 LEU A CA 1
ATOM 839 C C . LEU A 1 103 ? -16.461 4.742 13.694 1.00 65.44 103 LEU A C 1
ATOM 841 O O . LEU A 1 103 ? -17.219 4.738 14.664 1.00 65.44 103 LEU A O 1
ATOM 845 N N . ASP A 1 104 ? -16.868 5.097 12.474 1.00 61.53 104 ASP A N 1
ATOM 846 C CA . ASP A 1 104 ? -18.240 5.501 12.137 1.00 61.53 104 ASP A CA 1
ATOM 847 C C . ASP A 1 104 ? -19.211 4.316 11.993 1.00 61.53 104 ASP A C 1
ATOM 849 O O . ASP A 1 104 ? -20.421 4.518 11.860 1.00 61.53 104 ASP A O 1
ATOM 853 N N . THR A 1 105 ? -18.715 3.076 12.041 1.00 56.75 105 THR A N 1
ATOM 854 C CA . THR A 1 105 ? -19.560 1.881 12.046 1.00 56.75 105 THR A CA 1
ATOM 855 C C . THR A 1 105 ? -19.864 1.499 13.500 1.00 56.75 105 THR A C 1
ATOM 857 O O . THR A 1 105 ? -19.019 0.883 14.152 1.00 56.75 105 THR A O 1
ATOM 860 N N . PRO A 1 106 ? -21.042 1.842 14.065 1.00 45.19 106 PRO A N 1
ATOM 861 C CA . PRO A 1 106 ? -21.378 1.413 15.414 1.00 45.19 106 PRO A CA 1
ATOM 862 C C . PRO A 1 106 ? -21.407 -0.116 15.449 1.00 45.19 106 PRO A C 1
ATOM 864 O O . PRO A 1 106 ? -22.129 -0.746 14.675 1.00 45.19 106 PRO A O 1
ATOM 867 N N . ALA A 1 107 ? -20.604 -0.698 16.342 1.00 52.69 107 ALA A N 1
ATOM 868 C CA . ALA A 1 107 ? -20.661 -2.116 16.664 1.00 52.69 107 ALA A CA 1
ATOM 869 C C . ALA A 1 107 ? -22.110 -2.470 17.031 1.00 52.69 107 ALA A C 1
ATOM 871 O O . ALA A 1 107 ? -22.639 -1.970 18.026 1.00 52.69 107 ALA A O 1
ATOM 872 N N . ASN A 1 108 ? -22.755 -3.256 16.172 1.00 40.09 108 ASN A N 1
ATOM 873 C CA . ASN A 1 108 ? -24.125 -3.724 16.358 1.00 40.09 108 ASN A CA 1
ATOM 874 C C . ASN A 1 108 ? -24.143 -4.967 17.252 1.00 40.09 108 ASN A C 1
ATOM 876 O O . ASN A 1 108 ? -23.266 -5.838 17.042 1.00 40.09 108 ASN A O 1
#

Foldseek 3Di:
DAPADEAEPPDDDPDDPAAEEEEEQDDPVQVVQVVVCSVVAPGHYYYYYHHLPPPCVVSVQVSVVPHPAYEYDQPHPDAYPVGHHYDDDYPVVVVVVVSVVVVPDPDD

Secondary structure (DSSP, 8-state):
----EEEETT------SSEEEEEES--HHHHHHHHHH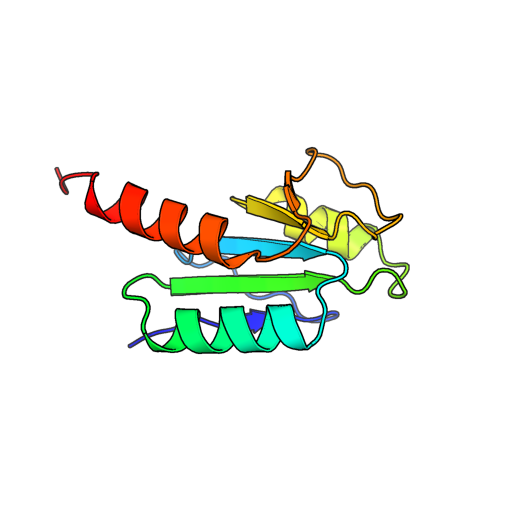HHH-SS-EEEEEE-GGG--HHHHHHHHHT-SEEEEETT-----SS-PEEESS-THHHHHHHHHHHHTS---

pLDDT: mean 83.21, std 10.25, range [40.09, 93.19]

Sequence (108 aa):
MNTSRFITYPSTVEACSNHRVVLIDATEKDRTQVERFLQTSVENFDVYIYPSESYDLEWLNHVSTDAELILINDASQVRVTPTGIRYQNNPLEHFEKIEQSTLDTPAN